Protein AF-A0A3D2PCQ6-F1 (afdb_monomer_lite)

pLDDT: mean 86.98, std 17.4, range [40.88, 98.56]

Foldseek 3Di:
DDDDDPDDPPPVVVVVVPPPPPPPPQLDLVNLVVVVFAADFQVLVCVPPVVVSVVCCPDVQVPQLVVDDPVCVPPPLNCQAQWACEVNRAAYPPDDPVRNVRGGGCTPCSQWHRQRVCSVPVPPPSNTHDRDPSVVSHVD

Radius of gyration: 23.12 Å; chains: 1; bounding box: 61×69×48 Å

Structure (mmCIF, N/CA/C/O backbone):
data_AF-A0A3D2PCQ6-F1
#
_entry.id   AF-A0A3D2PCQ6-F1
#
loop_
_atom_site.group_PDB
_atom_site.id
_atom_site.type_symbol
_atom_site.label_atom_id
_atom_site.label_alt_id
_atom_site.label_comp_id
_atom_site.label_asym_id
_atom_site.label_entity_id
_atom_site.label_seq_id
_atom_site.pdbx_PDB_ins_code
_atom_site.Cartn_x
_atom_site.Cartn_y
_atom_site.Cartn_z
_atom_site.occupancy
_atom_site.B_iso_or_equiv
_atom_site.auth_seq_id
_atom_site.auth_comp_id
_atom_site.auth_asym_id
_atom_site.auth_atom_id
_atom_site.pdbx_PDB_model_num
ATOM 1 N N . MET A 1 1 ? -47.226 54.542 29.673 1.00 40.88 1 MET A N 1
ATOM 2 C CA . MET A 1 1 ? -45.864 54.972 29.272 1.00 40.88 1 MET A CA 1
ATOM 3 C C . MET A 1 1 ? -44.889 53.834 29.606 1.00 40.88 1 MET A C 1
ATOM 5 O O . MET A 1 1 ? -44.785 53.510 30.775 1.00 40.88 1 MET A O 1
ATOM 9 N N . LYS A 1 2 ? -44.470 53.014 28.618 1.00 45.97 2 LYS A N 1
ATOM 10 C CA . LYS A 1 2 ? -43.066 52.725 28.185 1.00 45.97 2 LYS A CA 1
ATOM 11 C C . LYS A 1 2 ? -42.044 52.676 29.354 1.00 45.97 2 LYS A C 1
ATOM 13 O O . LYS A 1 2 ? -41.930 53.676 30.044 1.00 45.97 2 LYS A O 1
ATOM 18 N N . LYS A 1 3 ? -41.220 51.641 29.598 1.00 50.62 3 LYS A N 1
ATOM 19 C CA . LYS A 1 3 ? -40.389 50.792 28.703 1.00 50.62 3 LYS A CA 1
ATOM 20 C C . LYS A 1 3 ? -40.080 49.447 29.415 1.00 50.62 3 LYS A C 1
ATOM 22 O O . LYS A 1 3 ? -39.663 49.467 30.563 1.00 50.62 3 LYS A O 1
ATOM 27 N N . VAL A 1 4 ? -40.492 48.294 28.880 1.00 52.03 4 VAL A N 1
ATOM 28 C CA . VAL A 1 4 ? -39.675 47.304 28.130 1.00 52.03 4 VAL A CA 1
ATOM 29 C C . VAL A 1 4 ? -38.320 46.983 28.786 1.00 52.03 4 VAL A C 1
ATOM 31 O O . VAL A 1 4 ? -37.347 47.709 28.602 1.00 52.03 4 VAL A O 1
ATOM 34 N N . LEU A 1 5 ? -38.281 45.865 29.522 1.00 53.09 5 LEU A N 1
ATOM 35 C CA . LEU A 1 5 ? -37.071 45.204 30.015 1.00 53.09 5 LEU A CA 1
ATOM 36 C C . LEU A 1 5 ? -36.311 44.567 28.840 1.00 53.09 5 LEU A C 1
ATOM 38 O O . LEU A 1 5 ? -36.816 43.677 28.159 1.00 53.09 5 LEU A O 1
ATOM 42 N N . LEU A 1 6 ? -35.086 45.040 28.618 1.00 54.31 6 LEU A N 1
ATOM 43 C CA . LEU A 1 6 ? -34.088 44.455 27.725 1.00 54.31 6 LEU A CA 1
ATOM 44 C C . LEU A 1 6 ? -33.551 43.155 28.342 1.00 54.31 6 LEU A C 1
ATOM 46 O O . LEU A 1 6 ? -32.601 43.186 29.115 1.00 54.31 6 LEU A O 1
ATOM 50 N N . VAL A 1 7 ? -34.145 42.010 28.006 1.00 51.41 7 VAL A N 1
ATOM 51 C CA . VAL A 1 7 ? -33.577 40.687 28.330 1.00 51.41 7 VAL A CA 1
ATOM 52 C C . VAL A 1 7 ? -33.728 39.766 27.119 1.00 51.41 7 VAL A C 1
ATOM 54 O O . VAL A 1 7 ? -34.489 38.808 27.131 1.00 51.41 7 VAL A O 1
ATOM 57 N N . SER A 1 8 ? -33.063 40.091 26.012 1.00 50.97 8 SER A N 1
ATOM 58 C CA . SER A 1 8 ? -33.145 39.271 24.789 1.00 50.97 8 SER A CA 1
ATOM 59 C C . SER A 1 8 ? -31.843 39.193 23.982 1.00 50.97 8 SER A C 1
ATOM 61 O O . SER A 1 8 ? -31.853 38.717 22.853 1.00 50.97 8 SER A O 1
ATOM 63 N N . GLY A 1 9 ? -30.706 39.618 24.550 1.00 50.06 9 GLY A N 1
ATOM 64 C CA . GLY A 1 9 ? -29.427 39.674 23.823 1.00 50.06 9 GLY A CA 1
ATOM 65 C C . GLY A 1 9 ? -28.458 38.503 24.039 1.00 50.06 9 GLY A C 1
ATOM 66 O O . GLY A 1 9 ? -27.595 38.282 23.200 1.00 50.06 9 GLY A O 1
ATOM 67 N N . LEU A 1 10 ? -28.569 37.743 25.137 1.00 50.62 10 LEU A N 1
ATOM 68 C CA . LEU A 1 10 ? -27.506 36.806 25.557 1.00 50.62 10 LEU A CA 1
ATOM 69 C C . LEU A 1 10 ? -27.759 35.328 25.223 1.00 50.62 10 LEU A C 1
ATOM 71 O O . LEU A 1 10 ? -26.818 34.541 25.209 1.00 50.62 10 LEU A O 1
ATOM 75 N N . ILE A 1 11 ? -28.995 34.935 24.910 1.00 50.28 11 ILE A N 1
ATOM 76 C CA . ILE A 1 11 ? -29.321 33.517 24.660 1.00 50.28 11 ILE A CA 1
ATOM 77 C C . ILE A 1 11 ? -29.080 33.125 23.190 1.00 50.28 11 ILE A C 1
ATOM 79 O O . ILE A 1 11 ? -28.778 31.970 22.900 1.00 50.28 11 ILE A O 1
ATOM 83 N N . ILE A 1 12 ? -29.112 34.085 22.259 1.00 51.16 12 ILE A N 1
ATOM 84 C CA . ILE A 1 12 ? -28.953 33.814 20.818 1.00 51.16 12 ILE A CA 1
ATOM 85 C C . ILE A 1 12 ? -27.477 33.572 20.441 1.00 51.16 12 ILE A C 1
ATOM 87 O O . ILE A 1 12 ? -27.193 32.789 19.538 1.00 51.16 12 ILE A O 1
ATOM 91 N N . PHE A 1 13 ? -26.522 34.155 21.176 1.00 48.09 13 PHE A N 1
ATOM 92 C CA . PHE A 1 13 ? -25.087 33.943 20.928 1.00 48.09 13 PHE A CA 1
ATOM 93 C C . PHE A 1 13 ? -24.578 32.567 21.398 1.00 48.09 13 PHE A C 1
ATOM 95 O O . PHE A 1 13 ? -23.616 32.044 20.843 1.00 48.09 13 PHE A O 1
ATOM 102 N N . SER A 1 14 ? -25.242 31.960 22.387 1.00 50.75 14 SER A N 1
ATOM 103 C CA . SER A 1 14 ? -24.852 30.663 22.965 1.00 50.75 14 SER A CA 1
ATOM 104 C C . SER A 1 14 ? -25.151 29.480 22.032 1.00 50.75 14 SER A C 1
ATOM 106 O O . SER A 1 14 ? -24.358 28.546 21.932 1.00 50.75 14 SER A O 1
ATOM 108 N N . PHE A 1 15 ? -26.249 29.547 21.271 1.00 50.62 15 PHE A N 1
ATOM 109 C CA . PHE A 1 15 ? -26.629 28.472 20.345 1.00 50.62 15 PHE A CA 1
ATOM 110 C C . PHE A 1 15 ? -25.842 28.484 19.028 1.00 50.62 15 PHE A C 1
ATOM 112 O O . PHE A 1 15 ? -25.684 27.436 18.403 1.00 50.62 15 PHE A O 1
ATOM 119 N N . TYR A 1 16 ? -25.301 29.633 18.608 1.00 52.56 16 TYR A N 1
ATOM 120 C CA . TYR A 1 16 ? -24.539 29.722 17.355 1.00 52.56 16 TYR A CA 1
ATOM 121 C C . TYR A 1 16 ? -23.130 29.115 17.466 1.00 52.56 16 TYR A C 1
ATOM 123 O O . TYR A 1 16 ? -22.571 28.657 16.471 1.00 52.56 16 TYR A O 1
ATOM 131 N N . ALA A 1 17 ? -22.569 29.049 18.679 1.00 52.19 17 ALA A N 1
ATOM 132 C CA . ALA A 1 17 ? -21.248 28.472 18.929 1.00 52.19 17 ALA A CA 1
ATOM 133 C C . ALA A 1 17 ? -21.229 26.929 18.920 1.00 52.19 17 ALA A C 1
ATOM 135 O O . ALA A 1 17 ? -20.158 26.337 18.820 1.00 52.19 17 ALA A O 1
ATOM 136 N N . GLN A 1 18 ? -22.387 26.262 18.997 1.00 52.50 18 GLN A N 1
ATOM 137 C CA . GLN A 1 18 ? -22.469 24.794 19.083 1.00 52.50 18 GLN A CA 1
ATOM 138 C C . GLN A 1 18 ? -22.623 24.080 17.728 1.00 52.50 18 GLN A C 1
ATOM 140 O O . GLN A 1 18 ? -22.581 22.854 17.685 1.00 52.50 18 GLN A O 1
ATOM 145 N N . ILE A 1 19 ? -22.759 24.808 16.612 1.00 52.88 19 ILE A N 1
ATOM 146 C CA . ILE A 1 19 ? -22.960 24.206 15.276 1.00 52.88 19 ILE A CA 1
ATOM 147 C C . ILE A 1 19 ? -21.630 23.972 14.521 1.00 52.88 19 ILE A C 1
ATOM 149 O O . ILE A 1 19 ? -21.601 23.281 13.508 1.00 52.88 19 ILE A O 1
ATOM 153 N N . ILE A 1 20 ? -20.493 24.470 15.022 1.00 50.06 20 ILE A N 1
ATOM 154 C CA . ILE A 1 20 ? -19.211 24.447 14.282 1.00 50.06 20 ILE A CA 1
ATOM 155 C C . ILE A 1 20 ? -18.454 23.099 14.387 1.00 50.06 20 ILE A C 1
ATOM 157 O O . ILE A 1 20 ? -17.480 22.885 13.674 1.00 50.06 20 ILE A O 1
ATOM 161 N N . SER A 1 21 ? -18.890 22.134 15.202 1.00 53.50 21 SER A N 1
ATOM 162 C CA . SER A 1 21 ? -18.032 20.985 15.565 1.00 53.50 21 SER A CA 1
ATOM 163 C C . SER A 1 21 ? -18.307 19.641 14.867 1.00 53.50 21 SER A C 1
ATOM 165 O O . SER A 1 21 ? -17.806 18.627 15.343 1.00 53.50 21 SER A O 1
ATOM 167 N N . LEU A 1 22 ? -19.054 19.575 13.755 1.00 48.97 22 LEU A N 1
ATOM 168 C CA . LEU A 1 22 ? -19.315 18.293 13.065 1.00 48.97 22 LEU A CA 1
ATOM 169 C C . LEU A 1 22 ? -18.939 18.273 11.577 1.00 48.97 22 LEU A C 1
ATOM 171 O O . LEU A 1 22 ? -19.667 17.736 10.745 1.00 48.97 22 LEU A O 1
ATOM 175 N N . SER A 1 23 ? -17.768 18.792 11.218 1.00 54.28 23 SER A N 1
ATOM 176 C CA . SER A 1 23 ? -17.065 18.242 10.059 1.00 54.28 23 SER A CA 1
ATOM 177 C C . SER A 1 23 ? -16.215 17.087 10.571 1.00 54.28 23 SER A C 1
ATOM 179 O O . SER A 1 23 ? -15.130 17.314 11.102 1.00 54.28 23 SER A O 1
ATOM 181 N N . ALA A 1 24 ? -16.710 15.853 10.466 1.00 58.03 24 ALA A N 1
ATOM 182 C CA . ALA A 1 24 ? -15.818 14.704 10.534 1.00 58.03 24 ALA A CA 1
ATOM 183 C C . ALA A 1 24 ? -14.732 14.942 9.478 1.00 58.03 24 ALA A C 1
ATOM 185 O O . ALA A 1 24 ? -15.031 14.974 8.282 1.00 58.03 24 ALA A O 1
ATOM 186 N N . GLU A 1 25 ? -13.511 15.232 9.924 1.00 59.00 25 GLU A N 1
ATOM 187 C CA . GLU A 1 25 ? -12.369 15.422 9.042 1.00 59.00 25 GLU A CA 1
ATOM 188 C C . GLU A 1 25 ? -12.293 14.203 8.122 1.00 59.00 25 GLU A C 1
ATOM 190 O O . GLU A 1 25 ? -12.396 13.058 8.574 1.00 59.00 25 GLU A O 1
ATOM 195 N N . ILE A 1 26 ? -12.190 14.439 6.814 1.00 60.94 26 ILE A N 1
ATOM 196 C CA . ILE A 1 26 ? -11.979 13.364 5.850 1.00 60.94 26 ILE A CA 1
ATOM 197 C C . ILE A 1 26 ? -10.623 12.759 6.197 1.00 60.94 26 ILE A C 1
ATOM 199 O O . ILE A 1 26 ? -9.597 13.342 5.872 1.00 60.94 26 ILE A O 1
ATOM 203 N N . VAL A 1 27 ? -10.620 11.619 6.888 1.00 71.62 27 VAL A N 1
ATOM 204 C CA . VAL A 1 27 ? -9.382 10.933 7.253 1.00 71.62 27 VAL A CA 1
ATOM 205 C C . VAL A 1 27 ? -8.754 10.387 5.973 1.00 71.62 27 VAL A C 1
ATOM 207 O O . VAL A 1 27 ? -9.212 9.384 5.424 1.00 71.62 27 VAL A O 1
ATOM 210 N N . GLY A 1 28 ? -7.732 11.081 5.470 1.00 84.94 28 GLY A N 1
ATOM 211 C CA . GLY A 1 28 ? -6.940 10.648 4.325 1.00 84.94 28 GLY A CA 1
ATOM 212 C C . GLY A 1 28 ? -5.689 9.863 4.737 1.00 84.94 28 GLY A C 1
ATOM 213 O O . GLY A 1 28 ? -5.350 9.790 5.924 1.00 84.94 28 GLY A O 1
ATOM 214 N N . PRO A 1 29 ? -4.928 9.312 3.768 1.00 86.38 29 PRO A N 1
ATOM 215 C CA . PRO A 1 29 ? -3.695 8.581 4.070 1.00 86.38 29 PRO A CA 1
ATOM 216 C C . PRO A 1 29 ? -2.671 9.443 4.818 1.00 86.38 29 PRO A C 1
ATOM 218 O O . PRO A 1 29 ? -2.003 8.962 5.728 1.00 86.38 29 PRO A O 1
ATOM 221 N N . VAL A 1 30 ? -2.586 10.732 4.475 1.00 87.38 30 VAL A N 1
ATOM 222 C CA . VAL A 1 30 ? -1.679 11.695 5.119 1.00 87.38 30 VAL A CA 1
ATOM 223 C C . VAL A 1 30 ? -2.019 11.885 6.599 1.00 87.38 30 VAL A C 1
ATOM 225 O O . VAL A 1 30 ? -1.111 11.952 7.425 1.00 87.38 30 VAL A O 1
ATOM 228 N N . ASP A 1 31 ? -3.301 11.936 6.955 1.00 91.12 31 ASP A N 1
ATOM 229 C CA . ASP A 1 31 ? -3.728 12.148 8.342 1.00 91.12 31 ASP A CA 1
ATOM 230 C C . ASP A 1 31 ? -3.455 10.917 9.202 1.00 91.12 31 ASP A C 1
ATOM 232 O O . ASP A 1 31 ? -3.001 11.041 10.339 1.00 91.12 31 ASP A O 1
ATOM 236 N N . LEU A 1 32 ? -3.643 9.718 8.643 1.00 92.94 32 LEU A N 1
ATOM 237 C CA . LEU A 1 32 ? -3.272 8.474 9.315 1.00 92.94 32 LEU A CA 1
ATOM 238 C C . LEU A 1 32 ? -1.760 8.377 9.538 1.00 92.94 32 LEU A C 1
ATOM 240 O O . LEU A 1 32 ? -1.334 8.042 10.642 1.00 92.94 32 LEU A O 1
ATOM 244 N N . VAL A 1 33 ? -0.939 8.726 8.540 1.00 92.00 33 VAL A N 1
ATOM 245 C CA . VAL A 1 33 ? 0.525 8.764 8.708 1.00 92.00 33 VAL A CA 1
ATOM 246 C C . VAL A 1 33 ? 0.930 9.772 9.788 1.00 92.00 33 VAL A C 1
ATOM 248 O O . VAL A 1 33 ? 1.755 9.444 10.638 1.00 92.00 33 VAL A O 1
ATOM 251 N N . LYS A 1 34 ? 0.315 10.964 9.834 1.00 91.94 34 LYS A N 1
ATOM 252 C CA . LYS A 1 34 ? 0.552 11.950 10.909 1.00 91.94 34 LYS A CA 1
ATOM 253 C C . LYS A 1 34 ? 0.186 11.415 12.297 1.00 91.94 34 LYS A C 1
ATOM 255 O O . LYS A 1 34 ? 0.843 11.766 13.271 1.00 91.94 34 LYS A O 1
ATOM 260 N N . LYS A 1 35 ? -0.823 10.544 12.388 1.00 93.25 35 LYS A N 1
ATOM 261 C CA . LYS A 1 35 ? -1.198 9.818 13.616 1.00 93.25 35 LYS A CA 1
ATOM 262 C C . LYS A 1 35 ? -0.276 8.629 13.936 1.00 93.25 35 LYS A C 1
ATOM 264 O O . LYS A 1 35 ? -0.515 7.924 14.911 1.00 93.25 35 LYS A O 1
ATOM 269 N N . GLY A 1 36 ? 0.767 8.394 13.140 1.00 94.62 36 GLY A N 1
ATOM 270 C CA . GLY A 1 36 ? 1.726 7.304 13.331 1.00 94.62 36 GLY A CA 1
ATOM 271 C C . GLY A 1 36 ? 1.324 5.979 12.679 1.00 94.62 36 GLY A C 1
ATOM 272 O O . GLY A 1 36 ? 1.937 4.950 12.968 1.00 94.62 36 GLY A O 1
ATOM 273 N N . ALA A 1 37 ? 0.313 5.966 11.804 1.00 97.06 37 ALA A N 1
ATOM 274 C CA . ALA A 1 37 ? -0.023 4.773 11.039 1.00 97.06 37 ALA A CA 1
ATOM 275 C C . ALA A 1 37 ? 1.069 4.444 10.011 1.00 97.06 37 ALA A C 1
ATOM 277 O O . ALA A 1 37 ? 1.681 5.320 9.400 1.00 97.06 37 ALA A O 1
ATOM 278 N N . THR A 1 38 ? 1.278 3.153 9.782 1.00 97.38 38 THR A N 1
ATOM 279 C CA . THR A 1 38 ? 2.259 2.608 8.847 1.00 97.38 38 THR A CA 1
ATOM 280 C C . THR A 1 38 ? 1.609 1.562 7.952 1.00 97.38 38 THR A C 1
ATOM 282 O O . THR A 1 38 ? 0.603 0.943 8.309 1.00 97.38 38 THR A O 1
ATOM 285 N N . TYR A 1 39 ? 2.190 1.375 6.769 1.00 97.69 39 TYR A N 1
ATOM 286 C CA . TYR A 1 39 ? 1.774 0.340 5.832 1.00 97.69 39 TYR A CA 1
ATOM 287 C C . TYR A 1 39 ? 2.305 -1.025 6.274 1.00 97.69 39 TYR A C 1
ATOM 289 O O . TYR A 1 39 ? 3.486 -1.191 6.600 1.00 97.69 39 TYR A O 1
ATOM 297 N N . THR A 1 40 ? 1.430 -2.022 6.279 1.00 96.94 40 THR A N 1
ATOM 298 C CA . THR A 1 40 ? 1.682 -3.345 6.861 1.00 96.94 40 THR A CA 1
ATOM 299 C C . THR A 1 40 ? 1.725 -4.467 5.828 1.00 96.94 40 THR A C 1
ATOM 301 O O . THR A 1 40 ? 2.418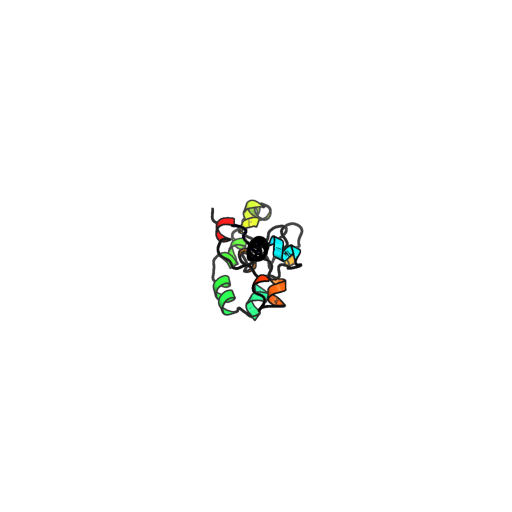 -5.462 6.062 1.00 96.94 40 THR A O 1
ATOM 304 N N . GLY A 1 41 ? 1.092 -4.274 4.667 1.00 96.69 41 GLY A N 1
ATOM 305 C CA . GLY A 1 41 ? 0.913 -5.275 3.617 1.00 96.69 41 GLY A CA 1
ATOM 306 C C . GLY A 1 41 ? -0.356 -6.119 3.799 1.00 96.69 41 GLY A C 1
ATOM 307 O O . GLY A 1 41 ? -0.834 -6.345 4.912 1.00 96.69 41 GLY A O 1
ATOM 308 N N . SER A 1 42 ? -0.887 -6.637 2.687 1.00 97.00 42 SER A N 1
ATOM 309 C CA . SER A 1 42 ? -2.176 -7.353 2.643 1.00 97.00 42 SER A CA 1
ATOM 310 C C . SER A 1 42 ? -2.254 -8.609 3.517 1.00 97.00 42 SER A C 1
ATOM 312 O O . SER A 1 42 ? -3.343 -8.987 3.953 1.00 97.00 42 SER A O 1
ATOM 314 N N . ASP A 1 43 ? -1.132 -9.271 3.795 1.00 96.62 43 ASP A N 1
ATOM 315 C CA . ASP A 1 43 ? -1.133 -10.533 4.545 1.00 96.62 43 ASP A CA 1
ATOM 316 C C . ASP A 1 43 ? -1.631 -10.369 5.984 1.00 96.62 43 ASP A C 1
ATOM 318 O O . ASP A 1 43 ? -2.298 -11.260 6.512 1.00 96.62 43 ASP A O 1
ATOM 322 N N . LYS A 1 44 ? -1.390 -9.209 6.609 1.00 97.38 44 LYS A N 1
ATOM 323 C CA . LYS A 1 44 ? -1.929 -8.908 7.945 1.00 97.38 44 LYS A CA 1
ATOM 324 C C . LYS A 1 44 ? -3.449 -8.769 7.924 1.00 97.38 44 LYS A C 1
ATOM 326 O O . LYS A 1 44 ? -4.114 -9.186 8.869 1.00 97.38 44 LYS A O 1
ATOM 331 N N . CYS A 1 45 ? -4.013 -8.269 6.826 1.00 97.81 45 CYS A N 1
ATOM 332 C CA . CYS A 1 45 ? -5.456 -8.119 6.658 1.00 97.81 45 CYS A CA 1
ATOM 333 C C . CYS A 1 45 ? -6.167 -9.481 6.606 1.00 97.81 45 CYS A C 1
ATOM 335 O O . CYS A 1 45 ? -7.274 -9.618 7.126 1.00 97.81 45 CYS A O 1
ATOM 337 N N . LYS A 1 46 ? -5.527 -10.509 6.024 1.00 97.69 46 LYS A N 1
ATOM 338 C CA . LYS A 1 46 ? -6.079 -11.870 5.888 1.00 97.69 46 LYS A CA 1
ATOM 339 C C . LYS A 1 46 ? -6.502 -12.485 7.223 1.00 97.69 46 LYS A C 1
ATOM 341 O O . LYS A 1 46 ? -7.473 -13.236 7.250 1.00 97.69 46 LYS A O 1
ATOM 346 N N . MET A 1 47 ? -5.796 -12.164 8.309 1.00 95.56 47 MET A N 1
ATOM 347 C CA . MET A 1 47 ? -6.044 -12.739 9.636 1.00 95.56 47 MET A CA 1
ATOM 348 C C . MET A 1 47 ? -7.471 -12.485 10.138 1.00 95.56 47 MET A C 1
ATOM 350 O O . MET A 1 47 ? -8.082 -13.387 10.702 1.00 95.56 47 MET A O 1
ATOM 354 N N . CYS A 1 48 ? -8.012 -11.288 9.890 1.00 97.88 48 CYS A N 1
ATOM 355 C CA . CYS A 1 48 ? -9.377 -10.915 10.282 1.00 97.88 48 CYS A CA 1
ATOM 356 C C . CYS A 1 48 ? -10.343 -10.902 9.085 1.00 97.88 48 CYS A C 1
ATOM 358 O O . CYS A 1 48 ? -11.529 -11.192 9.226 1.00 97.88 48 CYS A O 1
ATOM 360 N N . HIS A 1 49 ? -9.841 -10.601 7.884 1.00 97.69 49 HIS A N 1
ATOM 361 C CA . HIS A 1 49 ? -10.634 -10.403 6.671 1.00 97.69 49 HIS A CA 1
ATOM 362 C C . HIS A 1 49 ? -10.365 -11.467 5.600 1.00 97.69 49 HIS A C 1
ATOM 364 O O . HIS A 1 49 ? -10.240 -11.151 4.418 1.00 97.69 49 HIS A O 1
ATOM 370 N N . ALA A 1 50 ? -10.316 -12.745 5.984 1.00 98.44 50 ALA A N 1
ATOM 371 C CA . ALA A 1 50 ? -9.982 -13.850 5.079 1.00 98.44 50 ALA A CA 1
ATOM 372 C C . ALA A 1 50 ? -10.839 -13.886 3.796 1.00 98.44 50 ALA A C 1
ATOM 374 O O . ALA A 1 50 ? -10.313 -14.095 2.704 1.00 98.44 50 ALA A O 1
ATOM 375 N N . LYS A 1 51 ? -12.150 -13.623 3.909 1.00 98.56 51 LYS A N 1
ATOM 376 C CA . LYS A 1 51 ? -13.067 -13.584 2.756 1.00 98.56 51 LYS A CA 1
ATOM 377 C C . LYS A 1 51 ? -12.742 -12.437 1.793 1.00 98.56 51 LYS A C 1
ATOM 379 O O . LYS A 1 51 ? -12.699 -12.653 0.588 1.00 98.56 51 LYS A O 1
ATOM 384 N N . LEU A 1 52 ? -12.481 -11.236 2.316 1.00 97.88 52 LEU A N 1
ATOM 385 C CA . LEU A 1 52 ? -12.124 -10.074 1.491 1.00 97.88 52 LEU A CA 1
ATOM 386 C C . LEU A 1 52 ? -10.745 -10.250 0.855 1.00 97.88 52 LEU A C 1
ATOM 388 O O . LEU A 1 52 ? -10.567 -9.934 -0.317 1.00 97.88 52 LEU A O 1
ATOM 392 N N . TYR A 1 53 ? -9.792 -10.816 1.600 1.00 98.50 53 TYR A N 1
ATOM 393 C CA . TYR A 1 53 ? -8.477 -11.154 1.068 1.00 98.50 53 TYR A CA 1
ATOM 394 C C . TYR A 1 53 ? -8.588 -12.126 -0.107 1.00 98.50 53 TYR A C 1
ATOM 396 O O . TYR A 1 53 ? -7.933 -11.914 -1.118 1.00 98.50 53 TYR A O 1
ATOM 404 N N . ALA A 1 54 ? -9.436 -13.157 -0.019 1.00 98.44 54 ALA A N 1
ATOM 405 C CA . ALA A 1 54 ? -9.645 -14.092 -1.126 1.00 98.44 54 ALA A CA 1
ATOM 406 C C . ALA A 1 54 ? -10.193 -13.395 -2.386 1.00 98.44 54 ALA A C 1
ATOM 408 O O . ALA A 1 54 ? -9.731 -13.677 -3.490 1.00 98.44 54 ALA A O 1
ATOM 409 N N . VAL A 1 55 ? -11.120 -12.445 -2.224 1.00 98.31 55 VAL A N 1
ATOM 410 C CA . VAL A 1 55 ? -11.639 -11.633 -3.339 1.00 98.31 55 VAL A CA 1
ATOM 411 C C . VAL A 1 55 ? -10.538 -10.764 -3.951 1.00 98.31 55 VAL A C 1
ATOM 413 O O . VAL A 1 55 ? -10.381 -10.746 -5.170 1.00 98.31 55 VAL A O 1
ATOM 416 N N . TRP A 1 56 ? -9.745 -10.075 -3.124 1.00 98.19 56 TRP A N 1
ATOM 417 C CA . TRP A 1 56 ? -8.608 -9.282 -3.598 1.00 98.19 56 TRP A CA 1
ATOM 418 C C . TRP A 1 56 ? -7.578 -10.150 -4.326 1.00 98.19 56 TRP A C 1
ATOM 420 O O . TRP A 1 56 ? -7.167 -9.806 -5.433 1.00 98.19 56 TRP A O 1
ATOM 430 N N . ALA A 1 57 ? -7.212 -11.293 -3.748 1.00 98.12 57 ALA A N 1
ATOM 431 C CA . ALA A 1 57 ? -6.226 -12.212 -4.302 1.00 98.12 57 ALA A CA 1
ATOM 432 C C . ALA A 1 57 ? -6.638 -12.739 -5.686 1.00 98.12 57 ALA A C 1
ATOM 434 O O . ALA A 1 57 ? -5.775 -12.911 -6.541 1.00 98.12 57 ALA A O 1
ATOM 435 N N . ALA A 1 58 ? -7.939 -12.929 -5.927 1.00 98.25 58 ALA A N 1
ATOM 436 C CA . ALA A 1 58 ? -8.488 -13.336 -7.221 1.00 98.25 58 ALA A CA 1
ATOM 437 C C . ALA A 1 58 ? -8.659 -12.180 -8.233 1.00 98.25 58 ALA A C 1
ATOM 439 O O . ALA A 1 58 ? -9.039 -12.413 -9.381 1.00 98.25 58 ALA A O 1
ATOM 440 N N . SER A 1 59 ? -8.423 -10.929 -7.831 1.00 97.62 59 SER A N 1
ATOM 441 C CA . SER A 1 59 ? -8.604 -9.754 -8.688 1.00 97.62 59 SER A CA 1
ATOM 442 C C . SER A 1 59 ? -7.363 -9.448 -9.532 1.00 97.62 59 SER A C 1
ATOM 444 O O . SER A 1 59 ? -6.267 -9.926 -9.266 1.00 97.62 59 SER A O 1
ATOM 446 N N . LYS A 1 60 ? -7.494 -8.571 -10.535 1.00 97.81 60 LYS A N 1
ATOM 447 C CA . LYS A 1 60 ? -6.317 -8.076 -11.273 1.00 97.81 60 LYS A CA 1
ATOM 448 C C . LYS A 1 60 ? -5.392 -7.240 -10.387 1.00 97.81 60 LYS A C 1
ATOM 450 O O . LYS A 1 60 ? -4.192 -7.235 -10.632 1.00 97.81 60 LYS A O 1
ATOM 455 N N . HIS A 1 61 ? -5.931 -6.572 -9.363 1.00 97.50 61 HIS A N 1
ATOM 456 C CA . HIS A 1 61 ? -5.173 -5.700 -8.466 1.00 97.50 61 HIS A CA 1
ATOM 457 C C . HIS A 1 61 ? -4.092 -6.432 -7.673 1.00 97.50 61 HIS A C 1
ATOM 459 O O . HIS A 1 61 ? -3.107 -5.794 -7.333 1.00 97.50 61 HIS A O 1
ATOM 465 N N . SER A 1 62 ? -4.215 -7.742 -7.439 1.00 97.94 62 SER A N 1
ATOM 466 C CA . SER A 1 62 ? -3.203 -8.544 -6.735 1.00 97.94 62 SER A CA 1
ATOM 467 C C . SER A 1 62 ? -2.018 -8.970 -7.610 1.00 97.94 62 SER A C 1
ATOM 469 O O . SER A 1 62 ? -1.063 -9.530 -7.082 1.00 97.94 62 SER A O 1
ATOM 471 N N . VAL A 1 63 ? -2.065 -8.727 -8.927 1.00 97.69 63 VAL A N 1
ATOM 472 C CA . VAL A 1 63 ? -1.057 -9.219 -9.891 1.00 97.69 63 VAL A CA 1
ATOM 473 C C . VAL A 1 63 ? -0.586 -8.162 -10.897 1.00 97.69 63 VAL A C 1
ATOM 475 O O . VAL A 1 63 ? 0.084 -8.489 -11.878 1.00 97.69 63 VAL A O 1
ATOM 478 N N . VAL A 1 64 ? -0.954 -6.889 -10.714 1.00 96.81 64 VAL A N 1
ATOM 479 C CA . VAL A 1 64 ? -0.609 -5.825 -11.674 1.00 96.81 64 VAL A CA 1
ATOM 480 C C . VAL A 1 64 ? 0.892 -5.558 -11.777 1.00 96.81 64 VAL A C 1
ATOM 482 O O . VAL A 1 64 ? 1.350 -5.185 -12.855 1.00 96.81 64 VAL A O 1
ATOM 485 N N . PHE A 1 65 ? 1.670 -5.756 -10.711 1.00 98.19 65 PHE A N 1
ATOM 486 C CA . PHE A 1 65 ? 3.109 -5.477 -10.712 1.00 98.19 65 PHE A CA 1
ATOM 487 C C . PHE A 1 65 ? 3.859 -6.389 -11.679 1.00 98.19 65 PHE A C 1
ATOM 489 O O . PHE A 1 65 ? 4.702 -5.928 -12.439 1.00 98.19 65 PHE A O 1
ATOM 496 N N . ALA A 1 66 ? 3.466 -7.663 -11.746 1.00 97.12 66 ALA A N 1
ATOM 497 C CA . ALA A 1 66 ? 4.058 -8.649 -12.650 1.00 97.12 66 ALA A CA 1
ATOM 498 C C . ALA A 1 66 ? 3.854 -8.330 -14.145 1.00 97.12 66 ALA A C 1
ATOM 500 O O . ALA A 1 66 ? 4.412 -9.013 -14.999 1.00 97.12 66 ALA A O 1
ATOM 501 N N . ARG A 1 67 ? 3.037 -7.321 -14.478 1.00 95.81 67 ARG A N 1
ATOM 502 C CA . ARG A 1 67 ? 2.821 -6.860 -15.857 1.00 95.81 67 ARG A CA 1
ATOM 503 C C . ARG A 1 67 ? 3.789 -5.763 -16.292 1.00 95.81 67 ARG A C 1
ATOM 505 O O . ARG A 1 67 ? 3.782 -5.414 -17.468 1.00 95.81 67 ARG A O 1
ATOM 512 N N . LEU A 1 68 ? 4.565 -5.208 -15.363 1.00 97.12 68 LEU A N 1
ATOM 513 C CA . LEU A 1 68 ? 5.576 -4.204 -15.665 1.00 97.12 68 LEU A CA 1
ATOM 514 C C . LEU A 1 68 ? 6.742 -4.834 -16.432 1.00 97.12 68 LEU A C 1
ATOM 516 O O . LEU A 1 68 ? 7.194 -5.934 -16.111 1.00 97.12 68 LEU A O 1
ATOM 520 N N . GLN A 1 69 ? 7.248 -4.119 -17.431 1.00 96.81 69 GLN A N 1
ATOM 521 C CA . GLN A 1 69 ? 8.495 -4.460 -18.107 1.00 96.81 69 GLN A CA 1
ATOM 522 C C . GLN A 1 69 ? 9.688 -3.872 -17.350 1.00 96.81 69 GLN A C 1
ATOM 524 O O . GLN A 1 69 ? 9.540 -2.991 -16.503 1.00 96.81 69 GLN A O 1
ATOM 529 N N . SER A 1 70 ? 10.906 -4.312 -17.681 1.00 94.25 70 SER A N 1
ATOM 530 C CA . SER A 1 70 ? 12.128 -3.843 -17.012 1.00 94.25 70 SER A CA 1
ATOM 531 C C . SER A 1 70 ? 12.290 -2.318 -17.033 1.00 94.25 70 SER A C 1
ATOM 533 O O . SER A 1 70 ? 12.757 -1.749 -16.050 1.00 94.25 70 SER A O 1
ATOM 535 N N . ALA A 1 71 ? 11.872 -1.656 -18.119 1.00 93.88 71 ALA A N 1
ATOM 536 C CA . ALA A 1 71 ? 11.905 -0.197 -18.228 1.00 93.88 71 ALA A CA 1
ATOM 537 C C . ALA A 1 71 ? 10.920 0.498 -17.266 1.00 93.88 71 ALA A C 1
ATOM 539 O O . ALA A 1 71 ? 11.198 1.595 -16.783 1.00 93.88 71 ALA A O 1
ATOM 540 N N . ASP A 1 72 ? 9.806 -0.154 -16.931 1.00 96.81 72 ASP A N 1
ATOM 541 C CA . ASP A 1 72 ? 8.763 0.416 -16.076 1.00 96.81 72 ASP A CA 1
ATOM 542 C C . ASP A 1 72 ? 9.121 0.338 -14.585 1.00 96.81 72 ASP A C 1
ATOM 544 O O . ASP A 1 72 ? 8.646 1.143 -13.786 1.00 96.81 72 ASP A O 1
ATOM 548 N N . LEU A 1 73 ? 9.999 -0.595 -14.193 1.00 94.94 73 LEU A N 1
ATOM 549 C CA . LEU A 1 73 ? 10.380 -0.842 -12.792 1.00 94.94 73 LEU A CA 1
ATOM 550 C C . LEU A 1 73 ? 11.127 0.322 -12.124 1.00 94.94 73 LEU A C 1
ATOM 552 O O . LEU A 1 73 ? 11.351 0.297 -10.914 1.00 94.94 73 LEU A O 1
ATOM 556 N N . ARG A 1 74 ? 11.533 1.333 -12.896 1.00 95.06 74 ARG A N 1
ATOM 557 C CA . ARG A 1 74 ? 12.121 2.589 -12.405 1.00 95.06 74 ARG A CA 1
ATOM 558 C C . ARG A 1 74 ? 11.292 3.818 -12.784 1.00 95.06 74 ARG A C 1
ATOM 560 O O . ARG A 1 74 ? 11.670 4.930 -12.432 1.00 95.06 74 ARG A O 1
ATOM 567 N N . ASN A 1 75 ? 10.168 3.633 -13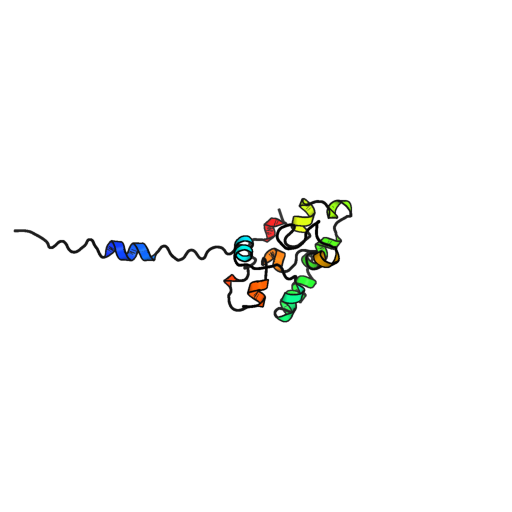.476 1.00 96.88 75 ASN A N 1
ATOM 568 C CA . ASN A 1 75 ? 9.297 4.720 -13.890 1.00 96.88 75 ASN A CA 1
ATOM 569 C C . ASN A 1 75 ? 8.265 5.017 -12.794 1.00 96.88 75 ASN A C 1
ATOM 571 O O . ASN A 1 75 ? 7.384 4.205 -12.506 1.00 96.88 75 ASN A O 1
ATOM 575 N N . SER A 1 76 ? 8.344 6.210 -12.201 1.00 96.62 76 SER A N 1
ATOM 576 C CA . SER A 1 76 ? 7.422 6.623 -11.142 1.00 96.62 76 SER A CA 1
ATOM 577 C C . SER A 1 76 ? 5.959 6.639 -11.580 1.00 96.62 76 SER A C 1
ATOM 579 O O . SER A 1 76 ? 5.088 6.390 -10.752 1.00 96.62 76 SER A O 1
ATOM 581 N N . ASP A 1 77 ? 5.668 6.905 -12.853 1.00 94.94 77 ASP A N 1
ATOM 582 C CA . ASP A 1 77 ? 4.288 6.963 -13.344 1.00 94.94 77 ASP A CA 1
ATOM 583 C C . ASP A 1 77 ? 3.644 5.574 -13.344 1.00 94.94 77 ASP A C 1
ATOM 585 O O . ASP A 1 77 ? 2.494 5.416 -12.929 1.00 94.94 77 ASP A O 1
ATOM 589 N N . CYS A 1 78 ? 4.419 4.549 -13.704 1.00 97.12 78 CYS A N 1
ATOM 590 C CA . CYS A 1 78 ? 4.003 3.152 -13.625 1.00 97.12 78 CYS A CA 1
ATOM 591 C C . CYS A 1 78 ? 3.875 2.702 -12.163 1.00 97.12 78 CYS A C 1
ATOM 593 O O . CYS A 1 78 ? 2.851 2.145 -11.755 1.00 97.12 78 CYS A O 1
ATOM 595 N N . LEU A 1 79 ? 4.899 2.978 -11.349 1.00 97.69 79 LEU A N 1
ATOM 596 C CA . LEU A 1 79 ? 4.981 2.489 -9.971 1.00 97.69 79 LEU A CA 1
ATOM 597 C C . LEU A 1 79 ? 3.917 3.102 -9.056 1.00 97.69 79 LEU A C 1
ATOM 599 O O . LEU A 1 79 ? 3.433 2.411 -8.163 1.00 97.69 79 LEU A O 1
ATOM 603 N N . ARG A 1 80 ? 3.469 4.338 -9.314 1.00 96.06 80 ARG A N 1
ATOM 604 C CA . ARG A 1 80 ? 2.343 4.961 -8.592 1.00 96.06 80 ARG A CA 1
ATOM 605 C C . ARG A 1 80 ? 1.040 4.163 -8.680 1.00 96.06 80 ARG A C 1
ATOM 607 O O . ARG A 1 80 ? 0.235 4.261 -7.760 1.00 96.06 80 ARG A O 1
ATOM 614 N N . CYS A 1 81 ? 0.838 3.402 -9.759 1.00 96.94 81 CYS A N 1
ATOM 615 C CA . CYS A 1 81 ? -0.391 2.635 -9.988 1.00 96.94 81 CYS A CA 1
ATOM 616 C C . CYS A 1 81 ? -0.200 1.119 -9.839 1.00 96.94 81 CYS A C 1
ATOM 618 O O . CYS A 1 81 ? -1.161 0.399 -9.589 1.00 96.94 81 CYS A O 1
ATOM 620 N N . HIS A 1 82 ? 1.022 0.616 -10.018 1.00 97.81 82 HIS A N 1
ATOM 621 C CA . HIS A 1 82 ? 1.325 -0.819 -9.986 1.00 97.81 82 HIS A CA 1
ATOM 622 C C . HIS A 1 82 ? 1.941 -1.295 -8.662 1.00 97.81 82 HIS A C 1
ATOM 624 O O . HIS A 1 82 ? 2.237 -2.481 -8.510 1.00 97.81 82 HIS A O 1
ATOM 630 N N . THR A 1 83 ? 2.111 -0.392 -7.698 1.00 98.25 83 THR A N 1
ATOM 631 C CA . THR A 1 83 ? 2.552 -0.689 -6.331 1.00 98.25 83 THR A CA 1
ATOM 632 C C . THR A 1 83 ? 1.663 0.041 -5.329 1.00 98.25 83 THR A C 1
ATOM 634 O O . THR A 1 83 ? 0.935 0.969 -5.687 1.00 98.25 83 THR A O 1
ATOM 637 N N . THR A 1 84 ? 1.736 -0.342 -4.059 1.00 97.88 84 THR A N 1
ATOM 638 C CA . THR A 1 84 ? 1.049 0.372 -2.984 1.00 97.88 84 THR A CA 1
ATOM 639 C C . THR A 1 84 ? 1.955 1.422 -2.362 1.00 97.88 84 THR A C 1
ATOM 641 O O . THR A 1 84 ? 3.060 1.118 -1.906 1.00 97.88 84 THR A O 1
ATOM 644 N N . ALA A 1 85 ? 1.425 2.644 -2.258 1.00 96.06 85 ALA A N 1
ATOM 645 C CA . ALA A 1 85 ? 2.034 3.761 -1.537 1.00 96.06 85 ALA A CA 1
ATOM 646 C C . ALA A 1 85 ? 3.491 4.033 -1.950 1.00 96.06 85 ALA A C 1
ATOM 648 O O . ALA A 1 85 ? 4.374 4.203 -1.101 1.00 96.06 85 ALA A O 1
ATOM 649 N N . PHE A 1 86 ? 3.715 4.080 -3.270 1.00 97.56 86 PHE A N 1
ATOM 650 C CA . PHE A 1 86 ? 4.993 4.439 -3.878 1.00 97.56 86 PHE A CA 1
ATOM 651 C C . PHE A 1 86 ? 5.549 5.733 -3.268 1.00 97.56 86 PHE A C 1
ATOM 653 O O . PHE A 1 86 ? 4.858 6.754 -3.259 1.00 97.56 86 PHE A O 1
ATOM 660 N N . GLU A 1 87 ? 6.760 5.667 -2.711 1.00 96.06 87 GLU A N 1
ATOM 661 C CA . GLU A 1 87 ? 7.486 6.764 -2.043 1.00 96.06 87 GLU A CA 1
ATOM 662 C C . GLU A 1 87 ? 6.683 7.513 -0.960 1.00 96.06 87 GLU A C 1
ATOM 664 O O . GLU A 1 87 ? 6.963 8.660 -0.622 1.00 96.06 87 GLU A O 1
ATOM 669 N N . THR A 1 88 ? 5.668 6.862 -0.387 1.00 93.19 88 THR A N 1
ATOM 670 C CA . THR A 1 88 ? 4.776 7.443 0.635 1.00 93.19 88 THR A CA 1
ATOM 671 C C . THR A 1 88 ? 4.598 6.520 1.842 1.00 93.19 88 THR A C 1
ATOM 673 O O . THR A 1 88 ? 3.629 6.618 2.590 1.00 93.19 88 THR A O 1
ATOM 676 N N . GLY A 1 89 ? 5.564 5.620 2.051 1.00 92.62 89 GLY A N 1
ATOM 677 C CA . GLY A 1 89 ? 5.625 4.687 3.180 1.00 92.62 89 GLY A CA 1
ATOM 678 C C . GLY A 1 89 ? 5.522 3.211 2.784 1.00 92.62 89 GLY A C 1
ATOM 679 O O . GLY A 1 89 ? 5.968 2.356 3.552 1.00 92.62 89 GLY A O 1
ATOM 680 N N . GLY A 1 90 ? 5.018 2.910 1.582 1.00 95.81 90 GLY A N 1
ATOM 681 C CA . GLY A 1 90 ? 4.943 1.562 1.013 1.00 95.81 90 GLY A CA 1
ATOM 682 C C . GLY A 1 90 ? 6.155 1.223 0.148 1.00 95.81 90 GLY A C 1
ATOM 683 O O . GLY A 1 90 ? 7.286 1.222 0.646 1.00 95.81 90 GLY A O 1
ATOM 684 N N . TYR A 1 91 ? 5.923 0.910 -1.127 1.00 98.19 91 TYR A N 1
ATOM 685 C CA . TYR A 1 91 ? 6.984 0.598 -2.088 1.00 98.19 91 TYR A CA 1
ATOM 686 C C . TYR A 1 91 ? 7.936 1.792 -2.264 1.00 98.19 91 TYR A C 1
ATOM 688 O O . TYR A 1 91 ? 7.495 2.939 -2.297 1.00 98.19 91 TYR A O 1
ATOM 696 N N . SER A 1 92 ? 9.239 1.543 -2.388 1.00 97.81 92 SER A N 1
ATOM 697 C CA . SER A 1 92 ? 10.228 2.592 -2.676 1.00 97.81 92 SER A CA 1
ATOM 698 C C . SER A 1 92 ? 11.412 2.036 -3.457 1.00 97.81 92 SER A C 1
ATOM 700 O O . SER A 1 92 ? 11.842 0.913 -3.206 1.00 97.81 92 SER A O 1
ATOM 702 N N . LEU A 1 93 ? 11.967 2.824 -4.376 1.00 97.00 93 LEU A N 1
ATOM 703 C CA . LEU A 1 93 ? 13.155 2.449 -5.148 1.00 97.00 93 LEU A CA 1
ATOM 704 C C . LEU A 1 93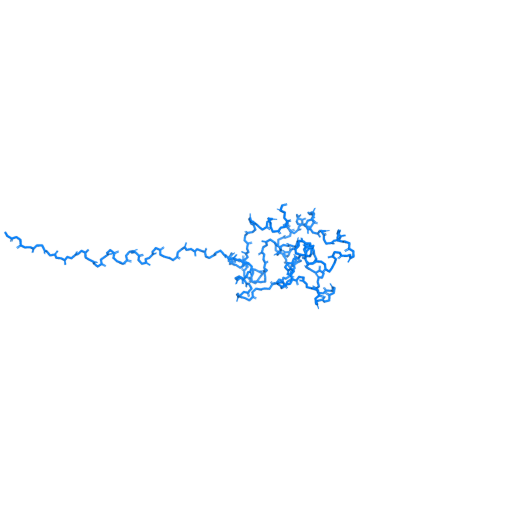 ? 14.422 2.312 -4.289 1.00 97.00 93 LEU A C 1
ATOM 706 O O . LEU A 1 93 ? 15.364 1.649 -4.720 1.00 97.00 93 LEU A O 1
ATOM 710 N N . GLU A 1 94 ? 14.417 2.888 -3.084 1.00 96.94 94 GLU A N 1
ATOM 711 C CA . GLU A 1 94 ? 15.518 2.831 -2.114 1.00 96.94 94 GLU A CA 1
ATOM 712 C C . GLU A 1 94 ? 15.457 1.589 -1.206 1.00 96.94 94 GLU A C 1
ATOM 714 O O . GLU A 1 94 ? 16.415 1.262 -0.506 1.00 96.94 94 GLU A O 1
ATOM 719 N N . LYS A 1 95 ? 14.321 0.880 -1.180 1.00 96.62 95 LYS A N 1
ATOM 720 C CA . LYS A 1 95 ? 14.137 -0.332 -0.368 1.00 96.62 95 LYS A CA 1
ATOM 721 C C . LYS A 1 95 ? 14.612 -1.571 -1.126 1.00 96.62 95 LYS A C 1
ATOM 723 O O . LYS A 1 95 ? 14.503 -1.650 -2.348 1.00 96.62 95 LYS A O 1
ATOM 728 N N . SER A 1 96 ? 15.083 -2.579 -0.387 1.00 97.25 96 SER A N 1
ATOM 729 C CA . SER A 1 96 ? 15.419 -3.876 -0.984 1.00 97.25 96 SER A CA 1
ATOM 730 C C . SER A 1 96 ? 14.177 -4.558 -1.568 1.00 97.25 96 SER A C 1
ATOM 732 O O . SER A 1 96 ? 13.044 -4.302 -1.142 1.00 97.25 96 SER A O 1
ATOM 734 N N . THR A 1 97 ? 14.393 -5.475 -2.511 1.00 95.31 97 THR A N 1
ATOM 735 C CA . THR A 1 97 ? 13.331 -6.287 -3.121 1.00 95.31 97 THR A CA 1
ATOM 736 C C . THR A 1 97 ? 12.505 -7.025 -2.064 1.00 95.31 97 THR A C 1
ATOM 738 O O . THR A 1 97 ? 11.280 -7.052 -2.130 1.00 95.31 97 THR A O 1
ATOM 741 N N . GLU A 1 98 ? 13.150 -7.566 -1.032 1.00 97.00 98 GLU A N 1
ATOM 742 C CA . GLU A 1 98 ? 12.498 -8.303 0.055 1.00 97.00 98 GLU A CA 1
ATOM 743 C C . GLU A 1 98 ? 11.550 -7.408 0.856 1.00 97.00 98 GLU A C 1
ATOM 745 O O . GLU A 1 98 ? 10.442 -7.826 1.197 1.00 97.00 98 GLU A O 1
ATOM 750 N N . VAL A 1 99 ? 11.961 -6.167 1.134 1.00 96.75 99 VAL A N 1
ATOM 751 C CA . VAL A 1 99 ? 11.118 -5.194 1.842 1.00 96.75 99 VAL A CA 1
ATOM 752 C C . VAL A 1 99 ? 9.955 -4.742 0.956 1.00 96.75 99 VAL A C 1
ATOM 754 O O . VAL A 1 99 ? 8.835 -4.584 1.450 1.00 96.75 99 VAL A O 1
ATOM 757 N N . ASN A 1 100 ? 10.203 -4.555 -0.341 1.00 97.62 100 ASN A N 1
ATOM 758 C CA . ASN A 1 100 ? 9.205 -4.095 -1.305 1.00 97.62 100 ASN A CA 1
ATOM 759 C C . ASN A 1 100 ? 8.160 -5.147 -1.670 1.00 97.62 100 ASN A C 1
ATOM 761 O O . ASN A 1 100 ? 7.032 -4.771 -1.977 1.00 97.62 100 ASN A O 1
ATOM 765 N N . LYS A 1 101 ? 8.480 -6.441 -1.582 1.00 97.50 101 LYS A N 1
ATOM 766 C CA . LYS A 1 101 ? 7.613 -7.540 -2.035 1.00 97.50 101 LYS A CA 1
ATOM 767 C C . LYS A 1 101 ? 6.168 -7.457 -1.530 1.00 9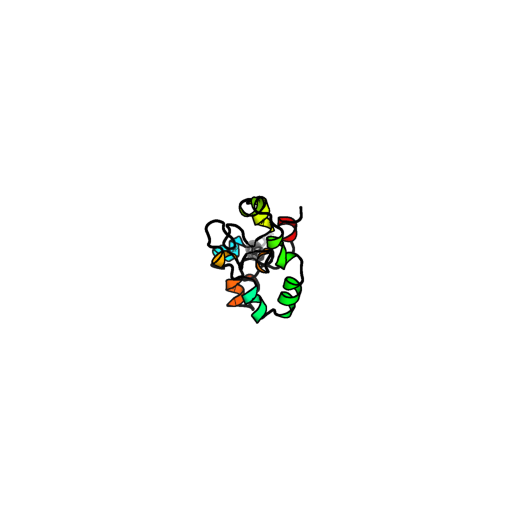7.50 101 LYS A C 1
ATOM 769 O O . LYS A 1 101 ? 5.231 -7.754 -2.259 1.00 97.50 101 LYS A O 1
ATOM 774 N N . LYS A 1 102 ? 5.958 -7.017 -0.285 1.00 97.44 102 LYS A N 1
ATOM 775 C CA . LYS A 1 102 ? 4.614 -6.876 0.316 1.00 97.44 102 LYS A CA 1
ATOM 776 C C . LYS A 1 102 ? 3.822 -5.644 -0.155 1.00 97.44 102 LYS A C 1
ATOM 778 O O . LYS A 1 102 ? 2.665 -5.483 0.231 1.00 97.44 102 LYS A O 1
ATOM 783 N N . PHE A 1 103 ? 4.458 -4.770 -0.928 1.00 98.38 103 PHE A N 1
ATOM 784 C CA . PHE A 1 103 ? 3.894 -3.559 -1.523 1.00 98.38 103 PHE A CA 1
ATOM 785 C C . PHE A 1 103 ? 3.888 -3.603 -3.053 1.00 98.38 103 PHE A C 1
ATOM 787 O O . PHE A 1 103 ? 3.425 -2.655 -3.684 1.00 98.38 103 PHE A O 1
ATOM 794 N N . GLU A 1 104 ? 4.380 -4.684 -3.656 1.00 97.81 104 GLU A N 1
ATOM 795 C CA . GLU A 1 104 ? 4.108 -4.975 -5.056 1.00 97.81 104 GLU A CA 1
ATOM 796 C C . GLU A 1 104 ? 2.594 -5.155 -5.234 1.00 97.81 104 GLU A C 1
ATOM 798 O O . GLU A 1 104 ? 1.930 -5.793 -4.409 1.00 97.81 104 GLU A O 1
ATOM 803 N N . ASN A 1 105 ? 2.069 -4.644 -6.349 1.00 98.38 105 ASN A N 1
ATOM 804 C CA . ASN A 1 105 ? 0.656 -4.639 -6.728 1.00 98.38 105 ASN A CA 1
ATOM 805 C C . ASN A 1 105 ? -0.190 -3.573 -6.009 1.00 98.38 105 ASN A C 1
ATOM 807 O O . ASN A 1 105 ? 0.288 -2.852 -5.139 1.00 98.38 105 ASN A O 1
ATOM 811 N N . VAL A 1 106 ? -1.471 -3.476 -6.380 1.00 97.88 106 VAL A N 1
ATOM 812 C CA . VAL A 1 106 ? -2.452 -2.656 -5.656 1.00 97.88 106 VAL A CA 1
ATOM 813 C C . VAL A 1 106 ? -3.000 -3.505 -4.513 1.00 97.88 106 VAL A C 1
ATOM 815 O O . VAL A 1 106 ? -3.901 -4.328 -4.685 1.00 97.88 106 VAL A O 1
ATOM 818 N N . THR A 1 107 ? -2.399 -3.351 -3.338 1.00 97.69 107 THR A N 1
ATOM 819 C CA . THR A 1 107 ? -2.756 -4.088 -2.116 1.00 97.69 107 THR A CA 1
ATOM 820 C C . THR A 1 107 ? -4.005 -3.500 -1.445 1.00 97.69 107 THR A C 1
ATOM 822 O O . THR A 1 107 ? -4.559 -2.498 -1.898 1.00 97.69 107 THR A O 1
ATOM 825 N N . CYS A 1 108 ? -4.453 -4.090 -0.330 1.00 97.94 108 CYS A N 1
ATOM 826 C CA . CYS A 1 108 ? -5.581 -3.564 0.455 1.00 97.94 108 CYS A CA 1
ATOM 827 C C . CYS A 1 108 ? -5.376 -2.082 0.812 1.00 97.94 108 CYS A C 1
ATOM 829 O O . CYS A 1 108 ? -6.275 -1.253 0.682 1.00 97.94 108 CYS A O 1
ATOM 831 N N . GLU A 1 109 ? -4.154 -1.746 1.212 1.00 97.44 109 GLU A N 1
ATOM 832 C CA . GLU A 1 109 ? -3.768 -0.411 1.660 1.00 97.44 109 GLU A CA 1
ATOM 833 C C . GLU A 1 109 ? -3.632 0.593 0.498 1.00 97.44 109 GLU A C 1
ATOM 835 O O . GLU A 1 109 ? -3.585 1.796 0.739 1.00 97.44 109 GLU A O 1
ATOM 840 N N . GLY A 1 110 ? -3.648 0.136 -0.762 1.00 95.69 110 GLY A N 1
ATOM 841 C CA . GLY A 1 110 ? -3.698 1.012 -1.939 1.00 95.69 110 GLY A CA 1
ATOM 842 C C . GLY A 1 110 ? -5.016 1.786 -2.065 1.00 95.69 110 GLY A C 1
ATOM 843 O O . GLY A 1 110 ? -5.030 2.890 -2.601 1.00 95.69 110 GLY A O 1
ATOM 844 N N . CYS A 1 111 ? -6.112 1.243 -1.521 1.00 95.69 111 CYS A N 1
ATOM 845 C CA . CYS A 1 111 ? -7.401 1.938 -1.433 1.00 95.69 111 CYS A CA 1
ATOM 846 C C . CYS A 1 111 ? -7.762 2.341 0.005 1.00 95.69 111 CYS A C 1
ATOM 848 O O . CYS A 1 111 ? -8.493 3.305 0.207 1.00 95.69 111 CYS A O 1
ATOM 850 N N . HIS A 1 112 ? -7.272 1.605 1.007 1.00 95.88 112 HIS A N 1
ATOM 851 C CA . HIS A 1 112 ? -7.635 1.807 2.414 1.00 95.88 112 HIS A CA 1
ATOM 852 C C . HIS A 1 112 ? -6.610 2.609 3.237 1.00 95.88 112 HIS A C 1
ATOM 854 O O . HIS A 1 112 ? -6.858 2.877 4.413 1.00 95.88 112 HIS A O 1
ATOM 860 N N . GLY A 1 113 ? -5.486 3.019 2.639 1.00 95.06 113 GLY A N 1
ATOM 861 C CA . GLY A 1 113 ? -4.407 3.713 3.345 1.00 95.06 113 GLY A CA 1
ATOM 862 C C . GLY A 1 113 ? -3.653 2.813 4.337 1.00 95.06 113 GLY A C 1
ATOM 863 O O . GLY A 1 113 ? -3.851 1.596 4.338 1.00 95.06 113 GLY A O 1
ATOM 864 N N . PRO A 1 114 ? -2.767 3.384 5.175 1.00 97.12 114 PRO A N 1
ATOM 865 C CA . PRO A 1 114 ? -1.948 2.618 6.118 1.00 97.12 114 PRO A CA 1
ATOM 866 C C . PRO A 1 114 ? -2.805 1.979 7.221 1.00 97.12 114 PRO A C 1
ATOM 868 O O . PRO A 1 114 ? -3.490 2.675 7.968 1.00 97.12 114 PRO A O 1
ATOM 871 N N . GLY A 1 115 ? -2.748 0.651 7.349 1.00 97.38 115 GLY A N 1
ATOM 872 C CA . GLY A 1 115 ? -3.657 -0.109 8.211 1.00 97.38 115 GLY A CA 1
ATOM 873 C C . GLY A 1 115 ? -3.148 -0.421 9.620 1.00 97.38 115 GLY A C 1
ATOM 874 O O . GLY A 1 115 ? -3.851 -1.107 10.363 1.00 97.38 115 GLY A O 1
ATOM 875 N N . SER A 1 116 ? -1.946 0.015 10.019 1.00 98.00 116 SER A N 1
ATOM 876 C CA . SER A 1 116 ? -1.351 -0.442 11.289 1.00 98.00 116 SER A CA 1
ATOM 877 C C . SER A 1 116 ? -2.182 -0.0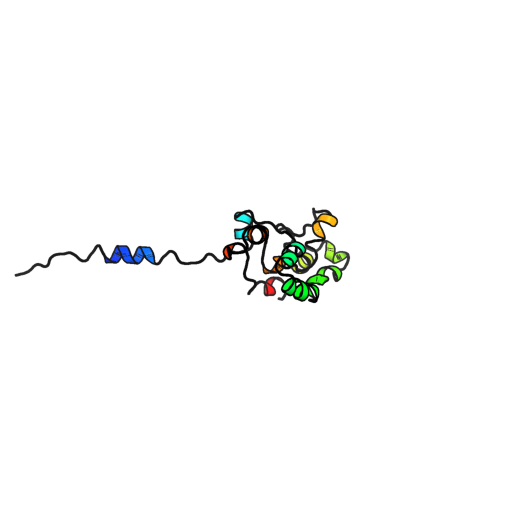94 12.530 1.00 98.00 116 SER A C 1
ATOM 879 O O . SER A 1 116 ? -2.334 -0.943 13.407 1.00 98.00 116 SER A O 1
ATOM 881 N N . LEU A 1 117 ? -2.772 1.105 12.590 1.00 97.69 117 LEU A N 1
ATOM 882 C CA . LEU A 1 117 ? -3.649 1.507 13.696 1.00 97.69 117 LEU A CA 1
ATOM 883 C C . LEU A 1 117 ? -4.968 0.725 13.691 1.00 97.69 117 LEU A C 1
ATOM 885 O O . LEU A 1 117 ? -5.492 0.383 14.746 1.00 97.69 117 LEU A O 1
ATOM 889 N N . HIS A 1 118 ? -5.491 0.387 12.512 1.00 97.31 118 HIS A N 1
ATOM 890 C CA . HIS A 1 118 ? -6.686 -0.445 12.410 1.00 97.31 118 HIS A CA 1
ATOM 891 C C . HIS A 1 118 ? -6.430 -1.866 12.918 1.00 97.31 118 HIS A C 1
ATOM 893 O O . HIS A 1 118 ? -7.263 -2.433 13.615 1.00 97.31 118 HIS A O 1
ATOM 899 N N . ILE A 1 119 ? -5.259 -2.433 12.627 1.00 97.19 119 ILE A N 1
ATOM 900 C CA . ILE A 1 119 ? -4.886 -3.764 13.117 1.00 97.19 119 ILE A CA 1
ATOM 901 C C . ILE A 1 119 ? -4.837 -3.795 14.649 1.00 97.19 119 ILE A C 1
ATOM 903 O O . ILE A 1 119 ? -5.284 -4.771 15.250 1.00 97.19 119 ILE A O 1
ATOM 907 N N . THR A 1 120 ? -4.308 -2.748 15.290 1.00 97.00 120 THR A N 1
ATOM 908 C CA . THR A 1 120 ? -4.233 -2.686 16.758 1.00 97.00 120 THR A CA 1
ATOM 909 C C . THR A 1 120 ? -5.571 -2.332 17.401 1.00 97.00 120 THR A C 1
ATOM 911 O O . THR A 1 120 ? -5.842 -2.770 18.518 1.00 97.00 120 THR A O 1
ATOM 914 N N . LYS A 1 121 ? -6.418 -1.568 16.704 1.00 96.75 121 LYS A N 1
ATOM 915 C CA . LYS A 1 121 ? -7.703 -1.075 17.205 1.00 96.75 121 LYS A CA 1
ATOM 916 C C . LYS A 1 121 ? -8.811 -1.190 16.144 1.00 96.75 121 LYS A C 1
ATOM 918 O O . LYS A 1 121 ? -9.261 -0.183 15.593 1.00 96.75 121 LYS A O 1
ATOM 923 N N . PRO A 1 122 ? -9.301 -2.408 15.860 1.00 95.19 122 PRO A N 1
ATOM 924 C CA . PRO A 1 122 ? -10.163 -2.673 14.703 1.00 95.19 122 PRO A CA 1
ATOM 925 C C . PRO A 1 122 ? -11.569 -2.068 14.795 1.00 95.19 122 PRO A C 1
ATOM 927 O O . PRO A 1 122 ? -12.262 -1.967 13.784 1.00 95.19 122 PRO A O 1
ATOM 930 N N . THR A 1 123 ? -12.008 -1.665 15.989 1.00 94.94 123 THR A N 1
ATOM 931 C CA . THR A 1 123 ? -13.323 -1.046 16.215 1.00 94.94 123 THR A CA 1
ATOM 932 C C . THR A 1 123 ? -13.321 0.475 16.035 1.00 94.94 123 THR A C 1
ATOM 934 O O . THR A 1 123 ? -14.392 1.054 15.859 1.00 94.94 123 THR A O 1
ATOM 937 N N . GLU A 1 124 ? -12.149 1.118 16.060 1.00 94.38 124 GLU A N 1
ATOM 938 C CA . GLU A 1 124 ? -11.966 2.553 15.792 1.00 94.38 124 GLU A CA 1
ATOM 939 C C . GLU A 1 124 ? -11.965 2.768 14.267 1.00 94.38 124 GLU A C 1
ATOM 941 O O . GLU A 1 124 ? -10.973 2.531 13.573 1.00 94.38 124 GLU A O 1
ATOM 946 N N . LYS A 1 125 ? -13.126 3.145 13.718 1.00 89.38 125 LYS A N 1
ATOM 947 C CA . LYS A 1 125 ? -13.363 3.244 12.264 1.00 89.38 125 LYS A CA 1
ATOM 948 C C . LYS A 1 125 ? -12.520 4.328 11.593 1.00 89.38 125 LYS A C 1
ATOM 950 O O . LYS A 1 125 ? -12.274 4.247 10.398 1.00 89.38 125 LYS A O 1
ATOM 955 N N . GLU A 1 126 ? -12.088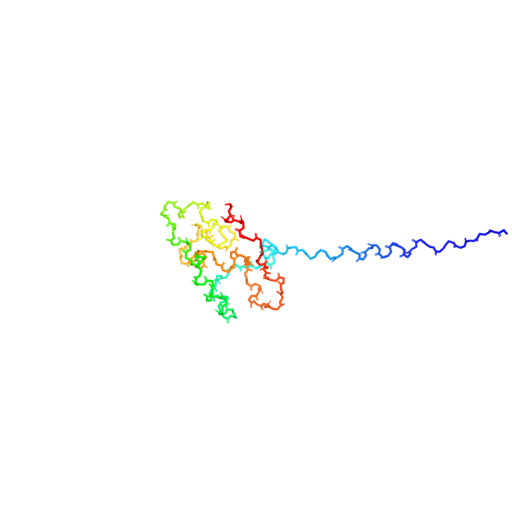 5.320 12.353 1.00 91.50 126 GLU A N 1
ATOM 956 C CA . GLU A 1 126 ? -11.198 6.398 11.943 1.00 91.50 126 GLU A CA 1
ATOM 957 C C . GLU A 1 126 ? -9.758 5.939 11.688 1.00 91.50 126 GLU A C 1
ATOM 959 O O . GLU A 1 126 ? -8.992 6.698 11.107 1.00 91.50 126 GLU A O 1
ATOM 964 N N . ASN A 1 127 ? -9.381 4.719 12.090 1.00 94.94 127 ASN A N 1
ATOM 965 C CA . ASN A 1 127 ? -8.039 4.174 11.868 1.00 94.94 127 ASN A CA 1
ATOM 966 C C . ASN A 1 127 ? -7.873 3.492 10.499 1.00 94.94 127 ASN A C 1
ATOM 968 O O . ASN A 1 127 ? -6.818 2.917 10.229 1.00 94.94 127 ASN A O 1
ATOM 972 N N . ILE A 1 128 ? -8.898 3.528 9.642 1.00 94.69 128 ILE A N 1
ATOM 973 C CA . ILE A 1 128 ? -8.857 2.980 8.285 1.00 94.69 128 ILE A CA 1
ATOM 974 C C . ILE A 1 128 ? -9.669 3.852 7.328 1.00 94.69 128 ILE A C 1
ATOM 976 O O . ILE A 1 128 ? -10.716 4.390 7.686 1.00 94.69 128 ILE A O 1
ATOM 980 N N . ILE A 1 129 ? -9.217 3.974 6.083 1.00 93.00 129 ILE A N 1
ATOM 981 C CA . ILE A 1 129 ? -9.947 4.739 5.069 1.00 93.00 129 ILE A CA 1
ATOM 982 C C . ILE A 1 129 ? -11.052 3.869 4.484 1.00 93.00 129 ILE A C 1
ATOM 984 O O . ILE A 1 129 ? -10.845 2.699 4.152 1.00 93.00 129 ILE A O 1
ATOM 988 N N . LYS A 1 130 ? -12.241 4.444 4.305 1.00 90.56 130 LYS A N 1
ATOM 989 C CA . LYS A 1 130 ? -13.313 3.799 3.548 1.00 90.56 130 LYS A CA 1
ATOM 990 C C . LYS A 1 130 ? -13.093 4.030 2.051 1.00 90.56 130 LYS A C 1
ATOM 992 O O . LYS A 1 130 ? -13.444 5.091 1.540 1.00 90.56 130 LYS A O 1
ATOM 997 N N . ALA A 1 131 ? -12.582 3.009 1.367 1.00 84.31 131 ALA A N 1
ATOM 998 C CA . ALA A 1 131 ? -12.334 3.043 -0.069 1.00 84.31 131 ALA A CA 1
ATOM 999 C C . ALA A 1 131 ? -13.625 3.341 -0.860 1.00 84.31 131 ALA A C 1
ATOM 1001 O O . ALA A 1 131 ? -14.523 2.502 -0.941 1.00 84.31 131 ALA A O 1
ATOM 1002 N N . THR A 1 132 ? -13.747 4.550 -1.405 1.00 78.19 132 THR A N 1
ATOM 1003 C CA . THR A 1 132 ? -14.911 5.004 -2.188 1.00 78.19 132 THR A CA 1
ATOM 1004 C C . THR A 1 132 ? -14.544 5.826 -3.418 1.00 78.19 132 THR A C 1
ATOM 1006 O O . THR A 1 132 ? -15.343 5.878 -4.351 1.00 78.19 132 THR A O 1
ATOM 1009 N N . LYS A 1 133 ? -13.373 6.474 -3.446 1.00 79.00 133 LYS A N 1
ATOM 1010 C CA . LYS A 1 133 ? -12.980 7.419 -4.511 1.00 79.00 133 LYS A CA 1
ATOM 1011 C C . LYS A 1 133 ? -11.546 7.228 -5.009 1.00 79.00 133 LYS A C 1
ATOM 1013 O O . LYS A 1 133 ? -11.102 7.941 -5.898 1.00 79.00 133 LYS A O 1
ATOM 1018 N N . GLU A 1 134 ? -10.824 6.253 -4.479 1.00 85.75 134 GLU A N 1
ATOM 1019 C CA . GLU A 1 134 ? -9.395 6.050 -4.721 1.00 85.75 134 GLU A CA 1
ATOM 1020 C C . GLU A 1 134 ? -9.119 5.452 -6.112 1.00 85.75 134 GLU A C 1
ATOM 1022 O O . GLU A 1 134 ? -7.983 5.463 -6.579 1.00 85.75 134 GLU A O 1
ATOM 1027 N N . CYS A 1 135 ? -10.152 4.973 -6.813 1.00 89.69 135 CYS A N 1
ATOM 1028 C CA . CYS A 1 135 ? -10.035 4.330 -8.122 1.00 89.69 135 CYS A CA 1
ATOM 1029 C C . CYS A 1 135 ? -9.446 5.262 -9.197 1.00 89.69 135 CYS A C 1
ATOM 1031 O O . CYS A 1 135 ? -8.602 4.840 -9.991 1.00 89.69 135 CYS A O 1
ATOM 1033 N N . SER A 1 136 ? -9.853 6.538 -9.212 1.00 89.25 136 SER A N 1
ATOM 1034 C CA . SER A 1 136 ? -9.417 7.526 -10.215 1.00 89.25 136 SER A CA 1
ATOM 1035 C C . SER A 1 136 ? -7.954 7.949 -10.063 1.00 89.25 136 SER A C 1
ATOM 1037 O O . SER A 1 136 ? -7.414 8.628 -10.933 1.00 89.25 136 SER A O 1
ATOM 1039 N N . ASN A 1 137 ? -7.287 7.537 -8.979 1.00 85.56 137 ASN A N 1
ATOM 1040 C CA . ASN A 1 137 ? -5.851 7.760 -8.822 1.00 85.56 137 ASN A CA 1
ATOM 1041 C C . ASN A 1 137 ? -5.043 6.989 -9.879 1.00 85.56 137 ASN A C 1
ATOM 1043 O O . ASN A 1 137 ? -3.960 7.436 -10.251 1.00 85.56 137 ASN A O 1
ATOM 1047 N N . CYS A 1 138 ? -5.592 5.875 -10.381 1.00 92.19 138 CYS A N 1
ATOM 1048 C CA . CYS A 1 138 ? -4.950 5.008 -11.374 1.00 92.19 138 CYS A CA 1
ATOM 1049 C C . CYS A 1 138 ? -5.761 4.883 -12.676 1.00 92.19 138 CYS A C 1
ATOM 1051 O O . CYS A 1 138 ? -5.183 4.781 -13.753 1.00 92.19 138 CYS A O 1
ATOM 1053 N N . HIS A 1 139 ? -7.094 4.899 -12.592 1.00 91.69 139 HIS A N 1
ATOM 1054 C CA . HIS A 1 139 ? -7.990 4.752 -13.743 1.00 91.69 139 HIS A CA 1
ATOM 1055 C C . HIS A 1 139 ? -8.488 6.118 -14.222 1.00 91.69 139 HIS A C 1
ATOM 1057 O O . HIS A 1 139 ? -9.564 6.559 -13.816 1.00 91.69 139 HIS A O 1
ATOM 1063 N N . LYS A 1 140 ? -7.666 6.784 -15.037 1.00 83.88 140 LYS A N 1
ATOM 1064 C CA . LYS A 1 140 ? -7.967 8.080 -15.660 1.00 83.88 140 LYS A CA 1
ATOM 1065 C C . LYS A 1 140 ? -8.556 7.912 -17.054 1.00 83.88 140 LYS A C 1
ATOM 1067 O O . LYS A 1 140 ? -8.169 6.932 -17.729 1.00 83.88 140 LYS A O 1
#

Secondary structure (DSSP, 8-state):
--------SSHHHHHHTTSTT-------HHHHHHTT-----HHHHHTT-HHHHHHHHTSGGGSSGGG--TTGGG-HHHHHHHBSSTTTTS--TTS-HHHHGGGBSS-HHHHH---HHHHH-TT-GGGS---SSGGGGT--

Sequence (140 aa):
MKKVLLVSGLIIFSFYAQIISLSAEIVGPVDLVKKGATYTGSDKCKMCHAKLYAVWAASKHSVVFARLQSADLRNSDCLRCHTTAFETGGYSLEKSTEVNKKFENVTCEGCHGPGSLHITKPTEKENIIKATKECSNCHK